Protein AF-A0A3B9ZQF1-F1 (afdb_monomer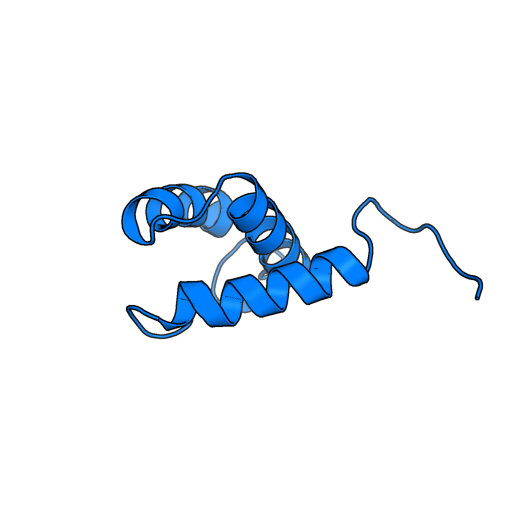)

pLDDT: mean 87.31, std 13.43, range [45.53, 95.69]

Sequence (74 aa):
MEDASHTGVSTDSLMMGRTLYVKHCGSCHNLHLPQQFTSSHWQEEIPYMKRKAKITDQEAQLITKFVLARSKAE

Secondary structure (DSSP, 8-state):
------SS--HHHHHHHHHHHHHHHTSSS----GGGSBHHHHHHHHHHHHHHHT--HHHHHHHHHHHHTTSBP-

Solvent-accessible surface area (backbone atoms only — not comparable to full-atom values): 4388 Å² total; per-residue (Å²): 142,81,88,77,96,70,76,101,63,57,69,68,51,39,55,52,8,46,55,50,36,58,61,58,53,43,66,85,48,82,63,77,58,41,57,80,38,43,52,72,55,49,67,57,48,49,66,56,47,28,68,75,71,69,50,50,73,70,58,48,50,28,27,48,54,32,35,55,77,47,26,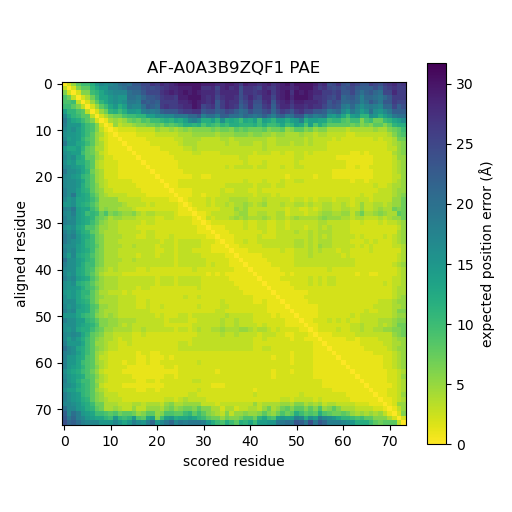31,81,130

Mean predicted aligned error: 5.99 Å

Radius of gyration: 12.57 Å; Cα contacts (8 Å, |Δi|>4): 71; chains: 1; bounding box: 30×37×24 Å

Foldseek 3Di:
DDDDDDDDADPVLLVLLVVLLCVQQPPPHHRDQLAVAALVVLVVVLVVSCVVSVPDPSNSVSVSVNSNVVHHDD

Structure (mmCIF, N/CA/C/O backbone):
data_AF-A0A3B9ZQF1-F1
#
_entry.id   AF-A0A3B9ZQF1-F1
#
loop_
_atom_site.group_PDB
_atom_site.id
_atom_site.type_symbol
_atom_site.label_atom_id
_atom_site.label_alt_id
_atom_site.label_comp_id
_atom_site.label_asym_id
_atom_site.label_entity_id
_atom_site.label_seq_id
_atom_site.pdbx_PDB_ins_code
_atom_site.Cartn_x
_atom_site.Cartn_y
_atom_site.Cartn_z
_atom_site.occupancy
_atom_site.B_iso_or_equiv
_atom_site.auth_seq_id
_atom_site.auth_comp_id
_atom_site.auth_asym_id
_atom_site.auth_atom_id
_atom_site.pdbx_PDB_model_num
ATOM 1 N N . MET A 1 1 ? 8.274 -29.983 3.810 1.00 45.53 1 MET A N 1
ATOM 2 C CA . MET A 1 1 ? 7.540 -28.905 3.093 1.00 45.53 1 MET A CA 1
ATOM 3 C C . MET A 1 1 ? 8.563 -27.816 2.830 1.00 45.53 1 MET A C 1
ATOM 5 O O . MET A 1 1 ? 8.503 -26.746 3.425 1.00 45.53 1 MET A O 1
ATOM 9 N N . GLU A 1 2 ? 9.573 -28.169 2.037 1.00 55.16 2 GLU A N 1
ATOM 10 C CA . GLU A 1 2 ? 10.752 -27.341 1.808 1.00 55.16 2 GLU A CA 1
ATOM 11 C C . GLU A 1 2 ? 10.551 -26.332 0.680 1.00 55.16 2 GLU A C 1
ATOM 13 O O . GLU A 1 2 ? 9.761 -26.558 -0.237 1.00 55.16 2 GLU A O 1
ATOM 18 N N . ASP A 1 3 ? 11.415 -25.317 0.764 1.00 46.59 3 ASP A N 1
ATOM 19 C CA . ASP A 1 3 ? 11.921 -24.467 -0.315 1.00 46.59 3 ASP A CA 1
ATOM 20 C C . ASP A 1 3 ? 11.154 -23.148 -0.529 1.00 46.59 3 ASP A C 1
ATOM 22 O O . ASP A 1 3 ? 9.936 -23.120 -0.657 1.00 46.59 3 ASP A O 1
ATOM 26 N N . ALA A 1 4 ? 11.767 -21.972 -0.605 1.00 49.38 4 ALA A N 1
ATOM 27 C CA . ALA A 1 4 ? 13.097 -21.508 -0.253 1.00 49.38 4 ALA A CA 1
ATOM 28 C C . ALA A 1 4 ? 13.050 -19.978 -0.288 1.00 49.38 4 ALA A C 1
ATOM 30 O O . ALA A 1 4 ? 12.387 -19.350 -1.112 1.00 49.38 4 ALA A O 1
ATOM 31 N N . SER A 1 5 ? 13.804 -19.393 0.626 1.00 65.69 5 SER A N 1
ATOM 32 C CA . SER A 1 5 ? 14.532 -18.139 0.508 1.00 65.69 5 SER A CA 1
ATOM 33 C C . SER A 1 5 ? 14.857 -17.708 -0.931 1.00 65.69 5 SER A C 1
ATOM 35 O O . SER A 1 5 ? 15.823 -18.189 -1.505 1.00 65.69 5 SER A O 1
ATOM 37 N N . HIS A 1 6 ? 14.152 -16.703 -1.452 1.00 49.53 6 HIS A N 1
ATOM 38 C CA . HIS A 1 6 ? 14.731 -15.695 -2.345 1.00 49.53 6 HIS A CA 1
ATOM 39 C C . HIS A 1 6 ? 13.959 -14.375 -2.165 1.00 49.53 6 HIS A C 1
ATOM 41 O O . HIS A 1 6 ? 12.751 -14.302 -2.360 1.00 49.53 6 HIS A O 1
ATOM 47 N N . THR A 1 7 ? 14.676 -13.331 -1.731 1.00 55.41 7 THR A N 1
ATOM 48 C CA . THR A 1 7 ? 14.235 -11.922 -1.648 1.00 55.41 7 THR A CA 1
ATOM 49 C C . THR A 1 7 ? 12.984 -11.616 -0.809 1.00 55.41 7 THR A C 1
ATOM 51 O O . THR A 1 7 ? 11.925 -11.355 -1.356 1.00 55.41 7 THR A O 1
ATOM 54 N N . GLY A 1 8 ? 13.127 -11.559 0.524 1.00 60.78 8 GLY A N 1
ATOM 55 C CA . GLY A 1 8 ? 12.404 -10.664 1.461 1.00 60.78 8 GLY A CA 1
ATOM 56 C C . GLY A 1 8 ? 10.862 -10.646 1.535 1.00 60.78 8 GLY A C 1
ATOM 57 O O . GLY A 1 8 ? 10.313 -10.024 2.446 1.00 60.78 8 GLY A O 1
ATOM 58 N N . VAL A 1 9 ? 10.146 -11.298 0.624 1.00 68.31 9 VAL A N 1
ATOM 59 C CA . VAL A 1 9 ? 8.687 -11.278 0.514 1.00 68.31 9 VAL A CA 1
ATOM 60 C C . VAL A 1 9 ? 8.210 -12.707 0.274 1.00 68.31 9 VAL A C 1
ATOM 62 O O . VAL A 1 9 ? 8.325 -13.245 -0.821 1.00 68.31 9 VAL A O 1
ATOM 65 N N . SER A 1 10 ? 7.669 -13.332 1.319 1.00 84.56 10 SER A N 1
ATOM 66 C CA . SER A 1 10 ? 7.151 -14.700 1.248 1.00 84.56 10 SER A CA 1
ATOM 67 C C . SER A 1 10 ? 5.904 -14.776 0.363 1.00 84.56 10 SER A C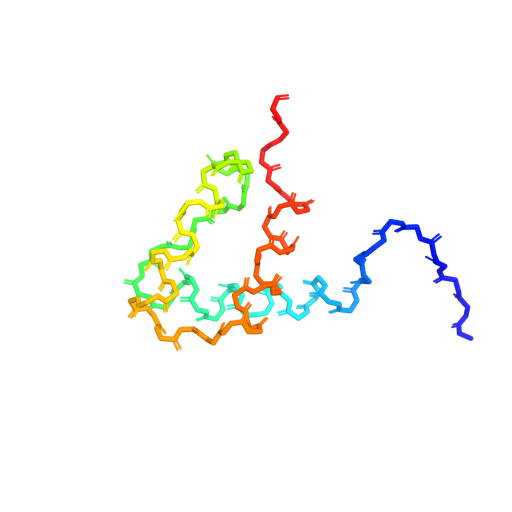 1
ATOM 69 O O . SER A 1 10 ? 5.046 -13.891 0.426 1.00 84.56 10 SER A O 1
ATOM 71 N N . THR A 1 11 ? 5.740 -15.862 -0.393 1.00 85.69 11 THR A N 1
ATOM 72 C CA . THR A 1 11 ? 4.557 -16.120 -1.240 1.00 85.69 11 THR A CA 1
ATOM 73 C C . THR A 1 11 ? 3.242 -15.979 -0.470 1.00 85.69 11 THR A C 1
ATOM 75 O O . THR A 1 11 ? 2.283 -15.398 -0.968 1.00 85.69 11 THR A O 1
ATOM 78 N N . ASP A 1 12 ? 3.223 -16.434 0.781 1.00 88.12 12 ASP A N 1
ATOM 79 C CA . ASP A 1 12 ? 2.104 -16.276 1.712 1.00 88.12 12 ASP A CA 1
ATOM 80 C C . ASP A 1 12 ? 1.700 -14.798 1.915 1.00 88.12 12 ASP A C 1
ATOM 82 O O . ASP A 1 12 ? 0.532 -14.428 1.773 1.00 88.12 12 ASP A O 1
ATOM 86 N N . SER A 1 13 ? 2.682 -13.907 2.092 1.00 87.94 13 SER A N 1
ATOM 87 C CA . SER A 1 13 ? 2.441 -12.464 2.214 1.00 87.94 13 SER A CA 1
ATOM 88 C C . SER A 1 13 ? 1.908 -11.828 0.924 1.00 87.94 13 SER A C 1
ATOM 90 O O . SER A 1 13 ? 1.078 -10.921 0.990 1.00 87.94 13 SER A O 1
ATOM 92 N N . LEU A 1 14 ? 2.307 -12.332 -0.251 1.00 90.88 14 LEU A N 1
ATOM 93 C CA . LEU A 1 14 ? 1.755 -11.896 -1.540 1.00 90.88 14 LEU A CA 1
ATOM 94 C C . LEU A 1 14 ? 0.315 -12.380 -1.737 1.00 90.88 14 LEU A C 1
ATOM 96 O O . LEU A 1 14 ? -0.509 -11.634 -2.266 1.00 90.88 14 LEU A O 1
ATOM 100 N N . MET A 1 15 ? -0.012 -13.599 -1.301 1.00 92.56 15 MET A N 1
ATOM 101 C CA . MET A 1 15 ? -1.379 -14.127 -1.358 1.00 92.56 15 MET A CA 1
ATOM 102 C C . MET A 1 15 ? -2.322 -13.355 -0.429 1.00 92.56 15 MET A C 1
ATOM 104 O O . MET A 1 15 ? -3.421 -12.965 -0.844 1.00 92.56 15 MET A O 1
ATOM 108 N N . MET A 1 16 ? -1.874 -13.051 0.792 1.00 93.88 16 MET A N 1
ATOM 109 C CA . MET A 1 16 ? -2.599 -12.160 1.701 1.00 93.88 16 MET A CA 1
ATOM 110 C C . MET A 1 16 ? -2.751 -10.755 1.114 1.00 93.88 16 MET A C 1
ATOM 112 O O . MET A 1 16 ? -3.864 -10.230 1.060 1.00 93.88 16 MET A O 1
ATOM 116 N N . GLY A 1 17 ? -1.663 -10.171 0.605 1.00 94.88 17 GLY A N 1
ATOM 117 C CA . GLY A 1 17 ? -1.669 -8.854 -0.028 1.00 94.88 17 GLY A CA 1
ATOM 118 C C . GLY A 1 17 ? -2.639 -8.770 -1.205 1.00 94.88 17 GLY A C 1
ATOM 119 O O . GLY A 1 17 ? -3.406 -7.815 -1.290 1.00 94.88 17 GLY A O 1
ATOM 120 N N . ARG A 1 18 ? -2.698 -9.803 -2.057 1.00 95.06 18 ARG A N 1
ATOM 121 C CA . ARG A 1 18 ? -3.673 -9.903 -3.155 1.00 95.06 18 ARG A CA 1
ATOM 122 C C . ARG A 1 18 ? -5.110 -9.895 -2.646 1.00 95.06 18 ARG A C 1
ATOM 124 O O . ARG A 1 18 ? -5.951 -9.200 -3.210 1.00 95.06 18 ARG A O 1
ATOM 131 N N . THR A 1 19 ? -5.392 -10.685 -1.613 1.00 95.31 19 THR A N 1
ATOM 132 C CA . THR A 1 19 ? -6.740 -10.810 -1.043 1.00 95.31 19 THR A CA 1
ATOM 133 C C . THR A 1 19 ? -7.214 -9.470 -0.489 1.00 95.31 19 THR A C 1
ATOM 135 O O . THR A 1 19 ? -8.314 -9.020 -0.810 1.00 95.31 19 THR A O 1
ATOM 138 N N . LEU A 1 20 ? -6.354 -8.793 0.273 1.00 95.56 20 LEU A N 1
ATOM 139 C CA . LEU A 1 20 ? -6.622 -7.459 0.804 1.00 95.56 20 LEU A CA 1
ATOM 140 C C . LEU A 1 20 ? -6.775 -6.424 -0.313 1.00 95.56 20 LEU A C 1
ATOM 142 O O . LEU A 1 20 ? -7.710 -5.631 -0.292 1.00 95.56 20 LEU A O 1
ATOM 146 N N . TYR A 1 21 ? -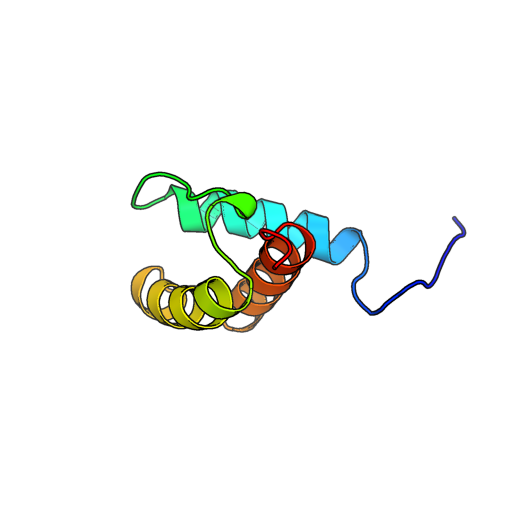5.910 -6.466 -1.320 1.00 95.69 21 TYR A N 1
ATOM 147 C CA . TYR A 1 21 ? -5.955 -5.556 -2.457 1.00 95.69 21 TYR A CA 1
ATOM 148 C C . TYR A 1 21 ? -7.285 -5.658 -3.221 1.00 95.69 21 TYR A C 1
ATOM 150 O O . TYR A 1 21 ? -7.944 -4.644 -3.428 1.00 95.69 21 TYR A O 1
ATOM 158 N N . VAL A 1 22 ? -7.745 -6.866 -3.568 1.00 94.56 22 VAL A N 1
ATOM 159 C CA . VAL A 1 22 ? -9.041 -7.043 -4.252 1.00 94.56 22 VAL A CA 1
ATOM 160 C C . VAL A 1 22 ? -10.201 -6.603 -3.355 1.00 94.56 22 VAL A C 1
ATOM 162 O O . VAL A 1 22 ? -11.112 -5.923 -3.822 1.00 94.56 22 VAL A O 1
ATOM 165 N N . LYS A 1 23 ? -10.150 -6.946 -2.061 1.00 93.94 23 LYS A N 1
ATOM 166 C CA . LYS A 1 23 ? -11.194 -6.613 -1.085 1.00 93.94 23 LYS A CA 1
ATOM 167 C C . LYS A 1 23 ? -11.333 -5.106 -0.863 1.00 93.94 23 LYS A C 1
ATOM 169 O O . LYS A 1 23 ? -12.450 -4.605 -0.838 1.00 93.94 23 LYS A O 1
ATOM 174 N N . HIS A 1 24 ? -10.225 -4.391 -0.672 1.00 94.19 24 HIS A N 1
ATOM 175 C CA . HIS A 1 24 ? -10.243 -2.970 -0.320 1.00 94.19 24 HIS A CA 1
ATOM 176 C C . HIS A 1 24 ? -10.228 -2.064 -1.554 1.00 94.19 24 HIS A C 1
ATOM 178 O O . HIS A 1 24 ? -11.065 -1.169 -1.658 1.00 94.19 24 HIS A O 1
ATOM 184 N N . CYS A 1 25 ? -9.330 -2.295 -2.514 1.00 92.94 25 CYS A N 1
ATOM 185 C CA . CYS A 1 25 ? -9.114 -1.376 -3.637 1.00 92.94 25 CYS A CA 1
ATOM 186 C C . CYS A 1 25 ? -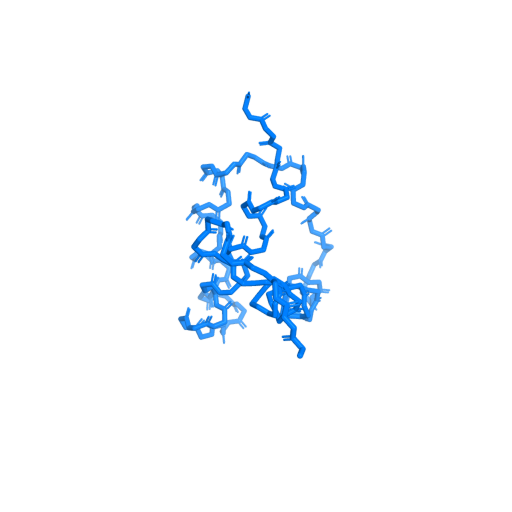10.205 -1.449 -4.719 1.00 92.94 25 CYS A C 1
ATOM 188 O O . CYS A 1 25 ? -10.297 -0.536 -5.533 1.00 92.94 25 CYS A O 1
ATOM 190 N N . GLY A 1 26 ? -11.032 -2.500 -4.730 1.00 92.00 26 GLY A N 1
ATOM 191 C CA . GLY A 1 26 ? -12.198 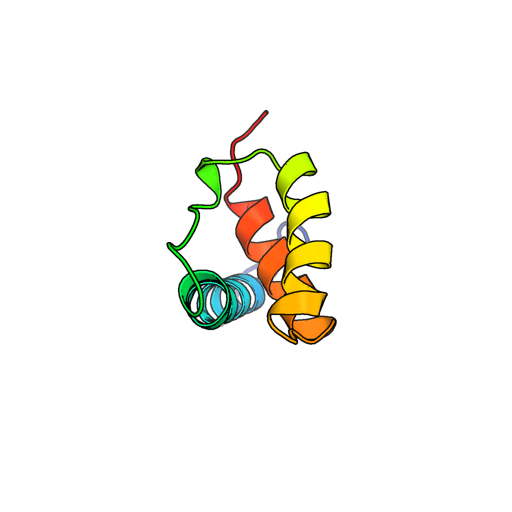-2.629 -5.616 1.00 92.00 26 GLY A CA 1
ATOM 192 C C . GLY A 1 26 ? -13.538 -2.287 -4.953 1.00 92.00 26 GLY A C 1
ATOM 193 O O . GLY A 1 26 ? -14.578 -2.440 -5.583 1.00 92.00 26 GLY A O 1
ATOM 194 N N . SER A 1 27 ? -13.536 -1.874 -3.678 1.00 91.81 27 SER A N 1
ATOM 195 C CA . SER A 1 27 ? -14.773 -1.683 -2.901 1.00 91.81 27 SER A CA 1
ATOM 196 C C . SER A 1 27 ? -15.481 -0.349 -3.158 1.00 91.81 27 SER A C 1
ATOM 198 O O . SER A 1 27 ? -16.702 -0.275 -3.046 1.00 91.81 27 SER A O 1
ATOM 200 N N . CYS A 1 28 ? -14.728 0.698 -3.508 1.00 92.12 28 CYS A N 1
ATOM 201 C CA . CYS A 1 28 ? -15.247 2.066 -3.637 1.00 92.12 28 CYS A CA 1
ATOM 202 C C . CYS A 1 28 ? -15.226 2.601 -5.079 1.00 92.12 28 CYS A C 1
ATOM 204 O O . CYS A 1 28 ? -15.955 3.534 -5.400 1.00 92.12 28 CYS A O 1
ATOM 206 N N . HIS A 1 29 ? -14.374 2.049 -5.940 1.00 91.50 29 HIS A N 1
ATOM 207 C CA . HIS A 1 29 ? -14.226 2.407 -7.350 1.00 91.50 29 HIS A CA 1
ATOM 208 C C . HIS A 1 29 ? -13.615 1.227 -8.110 1.00 91.50 29 HIS A C 1
ATOM 210 O O . HIS A 1 29 ? -13.338 0.176 -7.529 1.00 91.50 29 HIS A O 1
ATOM 216 N N . ASN A 1 30 ? -13.395 1.399 -9.415 1.00 92.19 30 ASN A N 1
ATOM 217 C CA . ASN A 1 30 ? -12.801 0.354 -10.235 1.00 92.19 30 ASN A CA 1
ATOM 218 C C . ASN A 1 30 ? -11.414 -0.050 -9.705 1.00 92.19 30 ASN A C 1
ATOM 220 O O . ASN A 1 30 ? -10.612 0.801 -9.310 1.00 92.19 30 ASN A O 1
ATOM 224 N N . LEU A 1 31 ? -11.137 -1.353 -9.721 1.00 93.56 31 LEU A N 1
ATOM 225 C CA . LEU A 1 31 ? -9.873 -1.907 -9.252 1.00 93.56 31 LEU A CA 1
ATOM 226 C C . LEU A 1 31 ? -8.750 -1.589 -10.250 1.00 93.56 31 LEU A C 1
ATOM 228 O O . LEU A 1 31 ? -8.738 -2.109 -11.366 1.00 93.56 31 LEU A O 1
ATOM 232 N N . HIS A 1 32 ? -7.801 -0.747 -9.841 1.00 93.38 32 HIS A N 1
ATOM 233 C CA . HIS A 1 32 ? -6.654 -0.370 -10.668 1.00 93.38 32 HIS A CA 1
ATOM 234 C C . HIS A 1 32 ? -5.574 -1.446 -10.666 1.00 93.38 32 HIS A C 1
ATOM 236 O O . HIS A 1 32 ? -4.942 -1.646 -9.632 1.00 93.38 32 HIS A O 1
ATOM 242 N N . LEU A 1 33 ? -5.333 -2.116 -11.796 1.00 92.62 33 LEU A N 1
ATOM 243 C CA . LEU A 1 33 ? -4.365 -3.211 -11.903 1.00 92.62 33 LEU A CA 1
ATOM 244 C C . LEU A 1 33 ? -2.944 -2.731 -11.559 1.00 92.62 33 LEU A C 1
ATOM 246 O O . LEU A 1 33 ? -2.557 -1.651 -12.002 1.00 92.62 33 LEU A O 1
ATOM 250 N N . PRO A 1 34 ? -2.114 -3.545 -10.874 1.00 92.00 34 PRO A N 1
ATOM 251 C CA . PRO A 1 34 ? -0.765 -3.137 -10.466 1.00 92.00 34 PRO A CA 1
ATOM 252 C C . PRO A 1 34 ? 0.110 -2.633 -11.624 1.00 92.00 34 PRO A C 1
ATOM 254 O O . PRO A 1 34 ? 0.868 -1.685 -11.461 1.00 92.00 34 PRO A O 1
ATOM 257 N N . GLN A 1 35 ? -0.064 -3.207 -12.817 1.00 92.44 35 GLN A N 1
ATOM 258 C CA . GLN A 1 35 ? 0.676 -2.863 -14.037 1.00 92.44 35 GLN A CA 1
ATOM 259 C C . GLN A 1 35 ? 0.255 -1.528 -14.677 1.00 92.44 35 GLN A C 1
ATOM 261 O O . GLN A 1 35 ? 0.905 -1.076 -15.616 1.00 92.44 35 GLN A O 1
ATOM 266 N N . GLN A 1 36 ? -0.833 -0.898 -14.216 1.00 92.19 36 GLN A N 1
ATOM 267 C CA . GLN A 1 36 ? -1.268 0.402 -14.742 1.00 92.19 36 GLN A CA 1
ATOM 268 C C . GLN A 1 36 ? -0.358 1.542 -14.292 1.00 92.19 36 GLN A C 1
ATOM 270 O O . GLN A 1 36 ? -0.259 2.548 -14.991 1.00 92.19 36 GLN A O 1
ATOM 275 N N . PHE A 1 37 ? 0.316 1.377 -13.154 1.00 92.94 37 PHE A N 1
ATOM 276 C CA . PHE A 1 37 ? 1.131 2.417 -12.547 1.00 92.94 37 PHE A CA 1
ATOM 277 C C . PHE A 1 37 ? 2.524 1.902 -12.175 1.00 92.94 37 PHE A C 1
ATOM 279 O O . PHE A 1 37 ? 2.745 0.697 -12.016 1.00 92.94 37 PHE A O 1
ATOM 286 N N . THR A 1 38 ? 3.473 2.832 -12.056 1.00 94.25 38 THR A N 1
ATOM 287 C CA . THR A 1 38 ? 4.841 2.541 -11.614 1.00 94.25 38 THR A CA 1
ATOM 288 C C . THR A 1 38 ? 4.896 2.352 -10.103 1.00 94.25 38 THR A C 1
ATOM 290 O O . THR A 1 38 ? 3.986 2.738 -9.363 1.00 94.25 38 THR A O 1
ATOM 293 N N . SER A 1 39 ? 5.989 1.762 -9.630 1.00 91.81 39 SER A N 1
ATOM 294 C CA . SER A 1 39 ? 6.248 1.555 -8.204 1.00 91.81 39 SER A CA 1
ATOM 295 C C . SER A 1 39 ? 6.162 2.853 -7.394 1.00 91.81 39 SER A C 1
ATOM 297 O O . SER A 1 39 ? 5.509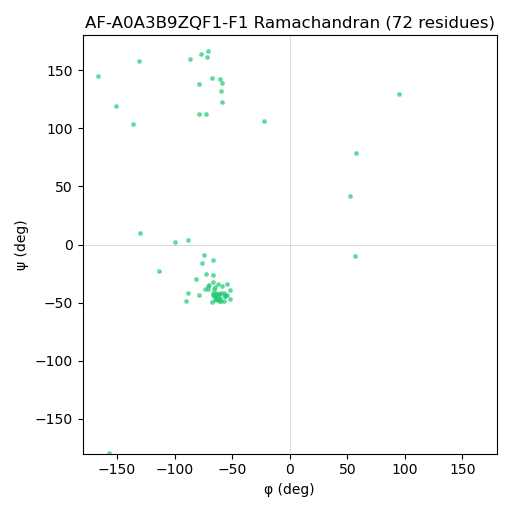 2.877 -6.352 1.00 91.81 39 SER A O 1
ATOM 299 N N . SER A 1 40 ? 6.743 3.939 -7.908 1.00 92.56 40 SER A N 1
ATOM 300 C CA . SER A 1 40 ? 6.727 5.263 -7.273 1.00 92.56 40 SER A CA 1
ATOM 301 C C . SER A 1 40 ? 5.306 5.808 -7.119 1.00 92.56 40 SER A C 1
ATOM 303 O O . SER A 1 40 ? 4.934 6.282 -6.051 1.00 92.56 40 SER A O 1
ATOM 305 N N . HIS A 1 41 ? 4.465 5.646 -8.144 1.00 93.94 41 HIS A N 1
ATOM 306 C CA . HIS A 1 41 ? 3.069 6.079 -8.078 1.00 93.94 41 HIS A CA 1
ATOM 307 C C . HIS A 1 41 ? 2.281 5.305 -7.010 1.00 93.94 41 HIS A C 1
ATOM 309 O O . HIS A 1 41 ? 1.569 5.893 -6.199 1.00 93.94 41 HIS A O 1
ATOM 315 N N . TRP A 1 42 ? 2.456 3.982 -6.934 1.00 94.25 42 TRP A N 1
ATOM 316 C CA . TRP A 1 42 ? 1.813 3.169 -5.897 1.00 94.25 42 TRP A CA 1
ATOM 317 C C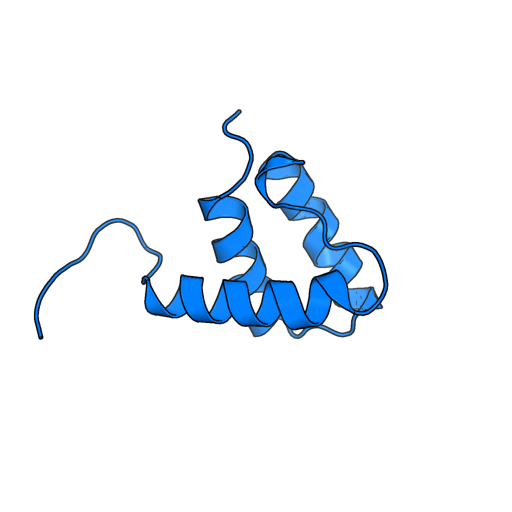 . TRP A 1 42 ? 2.248 3.548 -4.474 1.00 94.25 42 TRP A C 1
ATOM 319 O O . TRP A 1 42 ? 1.435 3.475 -3.549 1.00 94.25 42 TRP A O 1
ATOM 329 N N . GLN A 1 43 ? 3.503 3.965 -4.286 1.00 92.69 43 GLN A N 1
ATOM 330 C CA . GLN A 1 43 ? 4.012 4.417 -2.988 1.00 92.69 43 GLN A CA 1
ATOM 331 C C . GLN A 1 43 ? 3.356 5.718 -2.506 1.00 92.69 43 GLN A C 1
ATOM 333 O O . GLN A 1 43 ? 3.251 5.917 -1.296 1.00 92.69 43 GLN A O 1
ATOM 338 N N . GLU A 1 44 ? 2.866 6.561 -3.416 1.00 93.69 44 GLU A N 1
ATOM 339 C CA . GLU A 1 44 ? 2.134 7.791 -3.090 1.00 93.69 44 GLU A CA 1
ATOM 340 C C . GLU A 1 44 ? 0.622 7.550 -2.930 1.00 93.69 44 GLU A C 1
ATOM 342 O O . GLU A 1 44 ? 0.001 8.040 -1.979 1.00 93.69 44 GLU A O 1
ATOM 347 N N . GLU A 1 45 ? 0.029 6.731 -3.803 1.00 94.00 45 GLU A N 1
ATOM 348 C CA . GLU A 1 45 ? -1.419 6.486 -3.828 1.00 94.00 45 GLU A CA 1
ATOM 349 C C . GLU A 1 45 ? -1.913 5.609 -2.672 1.00 94.00 45 GLU A C 1
ATOM 351 O O . GLU A 1 45 ? -2.980 5.861 -2.101 1.00 94.00 45 GLU A O 1
ATOM 356 N N . ILE A 1 46 ? -1.154 4.582 -2.271 1.00 93.56 46 ILE A N 1
ATOM 357 C CA . ILE A 1 46 ? -1.586 3.674 -1.197 1.00 93.56 46 ILE A CA 1
ATOM 358 C C . ILE A 1 46 ? -1.766 4.409 0.139 1.00 93.56 46 ILE A C 1
ATOM 360 O O . ILE A 1 46 ? -2.813 4.219 0.758 1.00 93.56 46 ILE A O 1
ATOM 364 N N . PRO A 1 47 ? -0.843 5.271 0.609 1.00 93.62 47 PRO A N 1
ATOM 365 C CA . PRO A 1 47 ? -1.058 6.078 1.814 1.00 93.62 47 PRO A CA 1
ATOM 366 C C . PRO A 1 47 ? -2.285 6.995 1.734 1.00 93.62 47 PRO A C 1
ATOM 368 O O . PRO A 1 47 ? -2.976 7.211 2.738 1.00 93.62 47 PRO A O 1
ATOM 371 N N . TYR A 1 48 ? -2.578 7.539 0.550 1.00 93.19 48 TYR A N 1
ATOM 372 C CA . TYR A 1 48 ? -3.769 8.352 0.328 1.00 93.19 48 TYR A CA 1
ATOM 373 C C . TYR A 1 48 ? -5.045 7.502 0.444 1.00 93.19 48 TYR A C 1
ATOM 375 O O . TYR A 1 48 ? -5.940 7.834 1.230 1.00 93.19 48 TYR A O 1
ATOM 383 N N . MET A 1 49 ? -5.095 6.355 -0.237 1.00 93.38 49 MET A N 1
ATOM 384 C CA . MET A 1 49 ? -6.215 5.411 -0.173 1.00 93.38 49 MET A CA 1
ATOM 385 C C . MET A 1 49 ? -6.387 4.779 1.202 1.00 93.38 49 MET A C 1
ATOM 387 O O . MET A 1 49 ? -7.519 4.627 1.656 1.00 93.38 49 MET A O 1
ATOM 391 N N . LYS A 1 50 ? -5.298 4.491 1.916 1.00 94.06 50 LYS A N 1
ATOM 392 C CA . LYS A 1 50 ? -5.319 3.955 3.279 1.00 94.06 50 LYS A CA 1
ATOM 393 C C . LYS A 1 50 ? -6.192 4.810 4.198 1.00 94.06 50 LYS A C 1
ATOM 395 O O . LYS A 1 50 ? -7.045 4.276 4.903 1.00 94.06 50 LYS A O 1
ATOM 400 N N . ARG A 1 51 ? -6.028 6.140 4.151 1.00 92.94 51 ARG A N 1
ATOM 401 C CA . ARG A 1 51 ? -6.824 7.081 4.961 1.00 92.94 51 ARG A CA 1
ATOM 402 C C . ARG A 1 51 ? -8.301 7.089 4.568 1.00 92.94 51 ARG A C 1
ATOM 404 O O . ARG A 1 51 ? -9.156 7.178 5.443 1.00 92.94 51 ARG A O 1
ATOM 411 N N . LYS A 1 52 ? -8.611 6.976 3.273 1.00 92.31 52 LYS A N 1
ATOM 412 C CA . LYS A 1 52 ? -9.993 7.034 2.764 1.00 92.31 52 LYS A CA 1
ATOM 413 C C . LYS A 1 52 ? -10.755 5.724 2.964 1.00 92.31 52 LYS A C 1
ATOM 415 O O . LYS A 1 52 ? -11.902 5.751 3.393 1.00 92.31 52 LYS A O 1
ATOM 420 N N . ALA A 1 53 ? -10.110 4.593 2.694 1.00 91.88 53 ALA A N 1
ATOM 421 C CA . ALA A 1 53 ? -10.672 3.250 2.815 1.00 91.88 53 ALA A CA 1
ATOM 422 C C . ALA A 1 53 ? -10.490 2.635 4.216 1.00 91.88 53 ALA A C 1
ATOM 424 O O . ALA A 1 53 ? -10.860 1.482 4.427 1.00 91.88 53 ALA A O 1
ATOM 425 N N . LYS A 1 54 ? -9.936 3.402 5.172 1.00 91.75 54 LYS A N 1
ATOM 426 C CA . LYS A 1 54 ? -9.686 2.993 6.566 1.00 91.75 54 LYS A CA 1
ATOM 427 C C . LYS A 1 54 ? -8.900 1.678 6.670 1.00 91.75 54 LYS A C 1
ATOM 429 O O . LYS A 1 54 ? -9.215 0.821 7.490 1.00 91.75 54 LYS A O 1
ATOM 434 N N . ILE A 1 55 ? -7.884 1.531 5.823 1.00 93.75 55 ILE A N 1
ATOM 435 C CA . ILE A 1 55 ? -6.999 0.362 5.800 1.00 93.75 55 ILE A CA 1
ATOM 436 C C . ILE A 1 55 ? -5.978 0.508 6.935 1.00 93.75 55 ILE A C 1
ATOM 438 O O . ILE A 1 55 ? -5.447 1.599 7.169 1.00 93.75 55 ILE A O 1
ATOM 442 N N . THR A 1 56 ? -5.691 -0.575 7.652 1.00 95.62 56 THR A N 1
ATOM 443 C CA . THR A 1 56 ? -4.673 -0.564 8.713 1.00 95.62 56 THR A CA 1
ATOM 444 C C . THR A 1 56 ? -3.255 -0.478 8.136 1.00 95.62 56 THR A C 1
ATOM 446 O O . THR A 1 56 ? -3.023 -0.763 6.962 1.00 95.62 56 THR A O 1
ATOM 449 N N . ASP A 1 57 ? -2.270 -0.085 8.948 1.00 94.12 57 ASP A N 1
ATOM 450 C CA . ASP A 1 57 ? -0.861 -0.056 8.522 1.00 94.12 57 ASP A CA 1
ATOM 451 C C . ASP A 1 57 ? -0.367 -1.415 8.018 1.00 94.12 57 ASP A C 1
ATOM 453 O O . ASP A 1 57 ? 0.278 -1.494 6.974 1.00 94.12 57 ASP A O 1
ATOM 457 N N . GLN A 1 58 ? -0.722 -2.489 8.723 1.00 93.31 58 GLN A N 1
ATOM 458 C CA . GLN A 1 58 ? -0.318 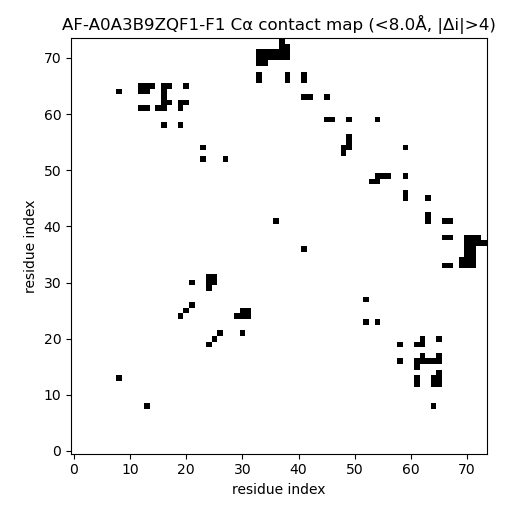-3.844 8.363 1.00 93.31 58 GLN A CA 1
ATOM 459 C C . GLN A 1 58 ? -0.936 -4.292 7.031 1.00 93.31 58 GLN A C 1
ATOM 461 O O . GLN A 1 58 ? -0.242 -4.845 6.177 1.00 93.31 58 GLN A O 1
ATOM 466 N N . GLU A 1 59 ? -2.228 -4.030 6.821 1.00 94.69 59 GLU A N 1
ATOM 467 C CA . GLU A 1 59 ? -2.895 -4.356 5.558 1.00 94.69 59 GLU A CA 1
ATOM 468 C C . GLU A 1 59 ? -2.315 -3.542 4.398 1.00 94.69 59 GLU A C 1
ATOM 470 O O . GLU A 1 59 ? -2.028 -4.102 3.341 1.00 94.69 59 GLU A O 1
ATOM 475 N N . ALA A 1 60 ? -2.075 -2.243 4.605 1.00 95.19 60 ALA A N 1
ATOM 476 C CA . ALA A 1 60 ? -1.467 -1.380 3.600 1.00 95.19 60 ALA A CA 1
ATOM 477 C C . ALA A 1 60 ? -0.073 -1.883 3.202 1.00 95.19 60 ALA A C 1
ATOM 479 O O . ALA A 1 60 ? 0.228 -1.951 2.016 1.00 95.19 60 ALA A O 1
ATOM 480 N N . GLN A 1 61 ? 0.753 -2.322 4.156 1.00 94.62 61 GLN A N 1
ATOM 481 C CA . GLN A 1 61 ? 2.065 -2.908 3.862 1.00 94.62 61 GLN A CA 1
ATOM 482 C C . GLN A 1 61 ? 1.972 -4.179 3.006 1.00 94.62 61 GLN A C 1
ATOM 484 O O . GLN A 1 61 ? 2.767 -4.349 2.080 1.00 94.62 61 GLN A O 1
ATOM 489 N N . LEU A 1 62 ? 1.018 -5.070 3.292 1.00 95.19 62 LEU A N 1
ATOM 490 C CA . LEU A 1 62 ? 0.802 -6.289 2.504 1.00 95.19 62 LEU A CA 1
ATOM 491 C C . LEU A 1 62 ? 0.315 -5.965 1.086 1.00 95.19 62 LEU A C 1
ATOM 493 O O . LEU A 1 62 ? 0.808 -6.550 0.120 1.00 95.19 62 LEU A O 1
ATOM 497 N N . ILE A 1 63 ? -0.601 -5.003 0.953 1.00 94.94 63 ILE A N 1
ATOM 498 C CA . ILE A 1 63 ? -1.074 -4.505 -0.344 1.00 94.94 63 ILE A CA 1
ATOM 499 C C . ILE A 1 63 ? 0.091 -3.901 -1.132 1.00 94.94 63 ILE A C 1
ATOM 501 O O . ILE A 1 63 ? 0.285 -4.272 -2.287 1.00 94.94 63 ILE A O 1
ATOM 505 N N . THR A 1 64 ? 0.905 -3.041 -0.512 1.00 94.38 64 THR A N 1
ATOM 506 C CA . THR A 1 64 ? 2.081 -2.427 -1.144 1.00 94.38 64 THR A CA 1
ATOM 507 C C . THR A 1 64 ? 3.051 -3.485 -1.652 1.00 94.38 64 THR A C 1
ATOM 509 O O . THR A 1 64 ? 3.431 -3.450 -2.818 1.00 94.38 64 THR A O 1
ATOM 512 N N . LYS A 1 65 ? 3.407 -4.480 -0.829 1.00 93.06 65 LYS A N 1
ATOM 513 C CA . LYS A 1 65 ? 4.277 -5.589 -1.260 1.00 93.06 65 LYS A CA 1
ATOM 514 C C . LYS A 1 65 ? 3.708 -6.313 -2.481 1.00 93.06 65 LYS A C 1
ATOM 516 O O . LYS A 1 65 ? 4.446 -6.585 -3.423 1.00 93.06 65 LYS A O 1
ATOM 521 N N . PHE A 1 66 ? 2.403 -6.588 -2.483 1.00 94.69 66 PHE A N 1
ATOM 522 C CA . PHE A 1 66 ? 1.741 -7.243 -3.607 1.00 94.69 66 PHE A CA 1
ATOM 523 C C . PHE A 1 66 ? 1.751 -6.394 -4.881 1.00 94.69 66 PHE A C 1
ATOM 525 O O . PHE A 1 66 ? 2.089 -6.916 -5.945 1.00 94.69 66 PHE A O 1
ATOM 532 N N . VAL A 1 67 ? 1.388 -5.109 -4.804 1.00 93.75 67 VAL A N 1
ATOM 533 C CA . VAL A 1 67 ? 1.333 -4.274 -6.010 1.00 93.75 67 VAL A CA 1
ATOM 534 C C . VAL A 1 67 ? 2.722 -3.963 -6.548 1.00 93.75 67 VAL A C 1
ATOM 536 O O . VAL A 1 67 ? 2.877 -3.974 -7.758 1.00 93.75 67 VAL A O 1
ATOM 539 N N . LEU A 1 68 ? 3.734 -3.772 -5.694 1.00 91.94 68 LEU A N 1
ATOM 540 C CA . LEU A 1 68 ? 5.114 -3.521 -6.125 1.00 91.94 68 LEU A CA 1
ATOM 541 C C . LEU A 1 68 ? 5.757 -4.760 -6.751 1.00 91.94 68 LEU A C 1
ATOM 543 O O . LEU A 1 68 ? 6.499 -4.648 -7.717 1.00 91.94 68 LEU A O 1
ATOM 547 N N . ALA A 1 69 ? 5.433 -5.959 -6.263 1.00 90.19 69 ALA A N 1
ATOM 548 C CA . ALA A 1 69 ? 5.889 -7.200 -6.890 1.00 90.19 69 ALA A CA 1
ATOM 549 C C . ALA A 1 69 ? 5.284 -7.431 -8.290 1.00 90.19 69 ALA A C 1
ATOM 551 O O . ALA A 1 69 ? 5.724 -8.322 -9.015 1.00 90.19 69 ALA A O 1
ATOM 552 N N . ARG A 1 70 ? 4.240 -6.677 -8.663 1.00 87.56 70 ARG A N 1
ATOM 553 C CA . ARG A 1 70 ? 3.508 -6.821 -9.932 1.00 87.56 70 ARG A CA 1
ATOM 554 C C . ARG A 1 70 ? 3.342 -5.498 -10.682 1.00 87.56 70 ARG A C 1
ATOM 556 O O . ARG A 1 70 ? 2.539 -5.447 -11.618 1.00 87.56 70 ARG A O 1
ATOM 563 N N . SER A 1 71 ? 4.019 -4.440 -10.240 1.00 90.00 71 SER A N 1
ATOM 564 C CA . SER A 1 71 ? 3.890 -3.104 -10.808 1.00 90.00 71 SER A CA 1
ATOM 565 C C . SER A 1 71 ? 4.522 -3.066 -12.188 1.00 90.00 71 SER A C 1
ATOM 567 O O . SER A 1 71 ? 5.234 -3.988 -12.601 1.00 90.00 71 SER A O 1
ATOM 569 N N . LYS A 1 72 ? 4.230 -2.003 -12.938 1.00 82.94 72 LYS A N 1
ATOM 570 C CA . LYS A 1 72 ? 4.920 -1.775 -14.201 1.00 82.94 72 LYS A CA 1
ATOM 571 C C . LYS A 1 72 ? 6.422 -1.657 -13.913 1.00 82.94 72 LYS A C 1
ATOM 573 O O . LYS A 1 72 ? 6.814 -0.804 -13.117 1.00 82.94 72 LYS A O 1
ATOM 578 N N . ALA A 1 73 ? 7.227 -2.511 -14.548 1.00 70.12 73 ALA A N 1
ATOM 579 C CA . ALA A 1 73 ? 8.674 -2.335 -14.574 1.00 70.12 73 ALA A CA 1
ATOM 580 C C . ALA A 1 73 ? 8.981 -0.983 -15.234 1.00 70.12 73 ALA A C 1
ATOM 582 O O . ALA A 1 73 ? 8.367 -0.655 -16.255 1.00 70.12 73 ALA A O 1
ATOM 583 N N . GLU A 1 74 ? 9.843 -0.189 -14.601 1.00 56.06 74 GLU A N 1
ATOM 584 C CA . GLU A 1 74 ? 10.260 1.114 -15.132 1.00 56.06 74 GLU A CA 1
ATOM 585 C C . GLU A 1 74 ? 11.110 0.967 -16.396 1.00 56.06 74 GLU A C 1
ATOM 587 O O . GLU A 1 74 ? 11.927 0.018 -16.457 1.00 56.06 74 GLU A O 1
#